Protein AF-A0A6V7KN86-F1 (afdb_monomer_lite)

Sequence (39 aa):
KWTVGSPCRAIYSVDGEEYEAIISKIFDNDCGTCIVKFV

pLDDT: mean 92.27, std 7.78, range [68.0, 97.56]

Radius of gyration: 10.2 Å; chains: 1; bounding box: 20×12×27 Å

Secondary structure (DSSP, 8-state):
---TT-EEEEE-TTT--EEEEEEEEE--STT--EEEEE-

Foldseek 3Di:
DDDAQDKDWDQDPPPRDIAIWGFHAFDPPPPRDTDTGGD

Organism: NCBI:txid1563983

Structure (mmCIF, N/CA/C/O backbone):
data_AF-A0A6V7KN86-F1
#
_entry.id   AF-A0A6V7KN86-F1
#
loop_
_atom_site.group_PDB
_atom_site.id
_atom_site.type_symbol
_atom_site.label_atom_id
_atom_site.label_alt_id
_atom_site.label_comp_id
_atom_site.label_asym_id
_atom_site.label_entity_id
_atom_site.label_seq_id
_atom_site.pdbx_PDB_ins_code
_atom_site.Cartn_x
_atom_site.Cartn_y
_atom_site.Cartn_z
_atom_site.occupancy
_atom_site.B_iso_or_equiv
_atom_site.auth_seq_id
_atom_site.auth_comp_id
_atom_site.auth_asym_id
_atom_site.auth_atom_id
_atom_site.pdbx_PDB_model_num
ATOM 1 N N . LYS A 1 1 ? -7.472 8.705 9.351 1.00 77.50 1 LYS A N 1
ATOM 2 C CA . LYS A 1 1 ? -7.099 7.396 9.943 1.00 77.50 1 LYS A CA 1
ATOM 3 C C . LYS A 1 1 ? -7.232 6.368 8.833 1.00 77.50 1 LYS A C 1
ATOM 5 O O . LYS A 1 1 ? -8.271 6.373 8.190 1.00 77.50 1 LYS A O 1
ATOM 10 N N . TRP A 1 2 ? -6.201 5.578 8.551 1.00 87.50 2 TRP A N 1
ATOM 11 C CA . TRP A 1 2 ? -6.276 4.557 7.505 1.00 87.50 2 TRP A CA 1
ATOM 12 C C . TRP A 1 2 ? -7.237 3.439 7.916 1.00 87.50 2 TRP A C 1
ATOM 14 O O . TRP A 1 2 ? -7.308 3.081 9.092 1.00 87.50 2 TRP A O 1
ATOM 24 N N . THR A 1 3 ? -8.018 2.917 6.974 1.00 92.75 3 THR A N 1
ATOM 25 C CA . THR A 1 3 ? -8.960 1.816 7.213 1.00 92.75 3 THR A CA 1
ATOM 26 C C . THR A 1 3 ? -8.974 0.899 5.994 1.00 92.75 3 THR A C 1
ATOM 28 O O . THR A 1 3 ? -8.749 1.344 4.870 1.00 92.75 3 THR A O 1
ATOM 31 N N . VAL A 1 4 ? -9.193 -0.397 6.214 1.00 95.31 4 VAL A N 1
ATOM 32 C CA . VAL A 1 4 ? -9.326 -1.370 5.122 1.00 95.31 4 VAL A CA 1
ATOM 33 C C . VAL A 1 4 ? -10.491 -0.962 4.215 1.00 95.31 4 VAL A C 1
ATOM 35 O O . VAL A 1 4 ? -11.562 -0.605 4.700 1.00 95.31 4 VAL A O 1
ATOM 38 N N . GLY A 1 5 ? -10.264 -0.989 2.904 1.00 95.31 5 GLY A N 1
ATOM 39 C CA . GLY A 1 5 ? -11.210 -0.557 1.876 1.00 95.31 5 GLY A CA 1
ATOM 40 C C . GLY A 1 5 ? -11.148 0.932 1.531 1.00 95.31 5 GLY A C 1
ATOM 41 O O . GLY A 1 5 ? -11.777 1.343 0.561 1.00 95.31 5 GLY A O 1
ATOM 42 N N . SER A 1 6 ? -10.395 1.753 2.272 1.00 96.06 6 SER A N 1
ATOM 43 C CA . SER A 1 6 ? -10.229 3.162 1.909 1.00 96.06 6 SER A CA 1
ATOM 44 C C . SER A 1 6 ? -9.348 3.316 0.660 1.00 96.06 6 SER A C 1
ATOM 46 O O . SER A 1 6 ? -8.328 2.622 0.557 1.00 96.06 6 SER A O 1
ATOM 48 N N . PRO A 1 7 ? -9.704 4.232 -0.261 1.00 96.62 7 PRO A N 1
ATOM 49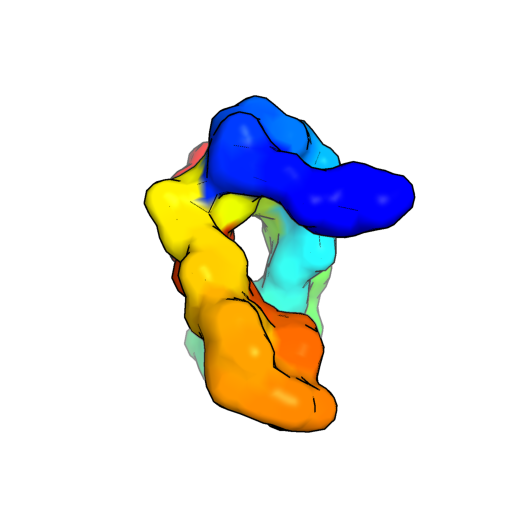 C CA . PRO A 1 7 ? -8.830 4.600 -1.364 1.00 96.62 7 PRO A CA 1
ATOM 50 C C . PRO A 1 7 ? -7.589 5.323 -0.831 1.00 96.62 7 PRO A C 1
ATOM 52 O O . PRO A 1 7 ? -7.644 6.060 0.158 1.00 96.62 7 PRO A O 1
ATOM 55 N N . CYS A 1 8 ? -6.461 5.099 -1.487 1.00 95.81 8 CYS A N 1
ATOM 56 C CA . CYS A 1 8 ? -5.177 5.700 -1.172 1.00 95.81 8 CYS A CA 1
ATOM 57 C C . CYS A 1 8 ? -4.343 5.875 -2.443 1.00 95.81 8 CYS A C 1
ATOM 59 O O . CYS A 1 8 ? -4.716 5.413 -3.520 1.00 95.81 8 CYS A O 1
ATOM 61 N N . ARG A 1 9 ? -3.177 6.501 -2.296 1.00 96.25 9 ARG A N 1
ATOM 62 C CA . ARG A 1 9 ? -2.119 6.457 -3.301 1.00 96.25 9 ARG A CA 1
ATOM 63 C C . ARG A 1 9 ? -0.878 5.812 -2.712 1.00 96.25 9 ARG A C 1
ATOM 65 O O . ARG A 1 9 ? -0.595 6.003 -1.528 1.00 96.25 9 ARG A O 1
ATOM 72 N N . ALA A 1 10 ? -0.190 5.012 -3.512 1.00 96.12 10 ALA A N 1
ATOM 73 C CA . ALA A 1 10 ? 1.023 4.322 -3.104 1.00 96.12 10 ALA A CA 1
ATOM 74 C C . ALA A 1 10 ? 2.055 4.342 -4.230 1.00 96.12 10 ALA A C 1
ATOM 76 O O . ALA A 1 10 ? 1.704 4.380 -5.407 1.00 96.12 10 ALA A O 1
ATOM 77 N N . ILE A 1 11 ? 3.329 4.299 -3.850 1.00 97.12 11 ILE A N 1
ATOM 78 C CA . ILE A 1 11 ? 4.428 4.191 -4.803 1.00 97.12 11 ILE A CA 1
ATOM 79 C C . ILE A 1 11 ? 4.558 2.735 -5.238 1.00 97.12 11 ILE A C 1
ATOM 81 O O . ILE A 1 11 ? 4.719 1.847 -4.392 1.00 97.12 11 ILE A O 1
ATOM 85 N N . TYR A 1 12 ? 4.484 2.477 -6.542 1.00 95.94 12 TYR A N 1
ATOM 86 C CA . TYR A 1 12 ? 4.687 1.136 -7.064 1.00 95.94 12 TYR A CA 1
ATOM 87 C C . TYR A 1 12 ? 6.179 0.840 -7.165 1.00 95.94 12 TYR A C 1
ATOM 89 O O . TYR A 1 12 ? 6.935 1.532 -7.835 1.00 95.94 12 TYR A O 1
ATOM 97 N N . SER A 1 13 ? 6.625 -0.209 -6.477 1.00 94.88 13 SER A N 1
ATOM 98 C CA . SER A 1 13 ? 8.057 -0.468 -6.301 1.00 94.88 13 SER A CA 1
ATOM 99 C C . SER A 1 13 ? 8.803 -0.860 -7.586 1.00 94.88 13 SER A C 1
ATOM 101 O O . SER A 1 13 ? 10.024 -0.987 -7.536 1.00 94.88 13 SER A O 1
ATOM 103 N N . VAL A 1 14 ? 8.095 -1.108 -8.695 1.00 96.62 14 VAL A N 1
ATOM 104 C CA . VAL A 1 14 ? 8.687 -1.506 -9.983 1.00 96.62 14 VAL A CA 1
ATOM 105 C C . VAL A 1 14 ? 9.275 -0.305 -10.721 1.00 96.62 14 VAL A C 1
ATOM 107 O O . VAL A 1 14 ? 10.402 -0.385 -11.199 1.00 96.62 14 VAL A O 1
ATOM 110 N N . ASP A 1 15 ? 8.532 0.796 -10.791 1.00 97.12 15 ASP A N 1
ATOM 111 C CA . ASP A 1 15 ? 8.911 2.009 -11.531 1.00 97.12 15 ASP A CA 1
ATOM 112 C C . ASP A 1 15 ? 9.071 3.247 -10.634 1.00 97.12 15 ASP A C 1
ATOM 114 O O . ASP A 1 15 ? 9.704 4.220 -11.036 1.00 97.12 15 ASP A O 1
ATOM 118 N N . GLY A 1 16 ? 8.589 3.190 -9.391 1.00 97.12 16 GLY A N 1
ATOM 119 C CA . GLY A 1 16 ? 8.693 4.283 -8.431 1.00 97.12 16 GLY A CA 1
ATOM 120 C C . GLY A 1 16 ? 7.652 5.386 -8.619 1.00 97.12 16 GLY A C 1
ATOM 121 O O . GLY A 1 16 ? 7.753 6.407 -7.937 1.00 97.12 16 GLY A O 1
ATOM 122 N N . GLU A 1 17 ? 6.654 5.203 -9.488 1.00 97.56 17 GLU A N 1
ATOM 123 C CA . GLU A 1 17 ? 5.571 6.168 -9.666 1.00 97.56 17 GLU A CA 1
ATOM 124 C C . GLU A 1 17 ? 4.421 5.954 -8.675 1.00 97.56 17 GLU A C 1
ATOM 126 O O . GLU A 1 17 ? 4.253 4.894 -8.062 1.00 97.56 17 GLU A O 1
ATOM 131 N N . GLU A 1 18 ? 3.632 7.010 -8.487 1.00 97.38 18 GLU A N 1
ATOM 132 C CA . GLU A 1 18 ? 2.462 7.013 -7.616 1.00 97.38 18 GLU A CA 1
ATOM 133 C C . GLU A 1 18 ? 1.219 6.542 -8.376 1.00 97.38 18 GLU A C 1
ATOM 135 O O . GLU A 1 18 ? 0.837 7.129 -9.386 1.00 97.38 18 GLU A O 1
ATOM 140 N N . TYR A 1 19 ? 0.536 5.538 -7.829 1.00 97.38 19 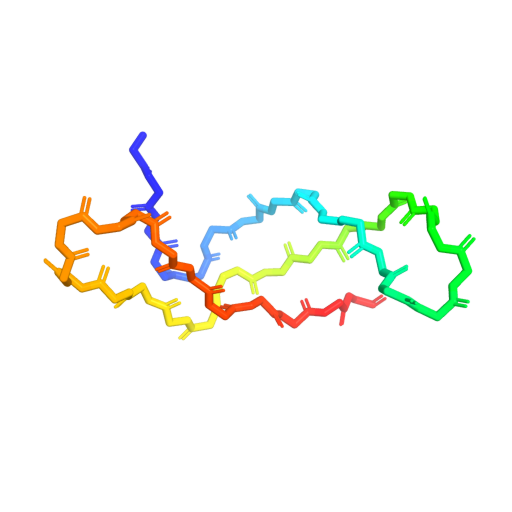TYR A N 1
ATOM 141 C CA . TYR A 1 19 ? -0.701 5.001 -8.389 1.00 97.38 19 TYR A CA 1
ATOM 142 C C . TYR A 1 19 ? -1.820 4.986 -7.357 1.00 97.38 19 TYR A C 1
ATOM 144 O O . TYR A 1 19 ? -1.593 4.908 -6.143 1.00 97.38 19 TYR A O 1
ATOM 152 N N . GLU A 1 20 ? -3.052 5.022 -7.857 1.00 97.50 20 GLU A N 1
ATOM 153 C CA . GLU A 1 20 ? -4.241 4.809 -7.045 1.00 97.50 20 GLU A CA 1
ATOM 154 C C . GLU A 1 20 ? -4.311 3.356 -6.574 1.00 97.50 20 GLU A C 1
ATOM 156 O O . GLU A 1 20 ? -4.039 2.407 -7.311 1.00 97.50 20 GLU A O 1
ATOM 161 N N . ALA A 1 21 ? -4.664 3.183 -5.306 1.00 97.38 21 ALA A N 1
ATOM 162 C CA . ALA A 1 21 ? -4.739 1.882 -4.676 1.00 97.38 21 ALA A CA 1
ATOM 163 C C . ALA A 1 21 ? -5.836 1.849 -3.608 1.00 97.38 21 ALA A C 1
ATOM 165 O O . ALA A 1 21 ? -6.369 2.874 -3.182 1.00 97.38 21 ALA A O 1
ATOM 166 N N . ILE A 1 22 ? -6.175 0.647 -3.153 1.00 97.25 22 ILE A N 1
ATOM 167 C CA . ILE A 1 22 ? -7.140 0.414 -2.079 1.00 97.25 22 ILE A CA 1
ATOM 168 C C . ILE A 1 22 ? -6.449 -0.366 -0.968 1.00 97.25 22 ILE A C 1
ATOM 170 O O . ILE A 1 22 ? -5.804 -1.389 -1.221 1.00 97.25 22 ILE A O 1
ATOM 174 N N . ILE A 1 23 ? -6.604 0.079 0.281 1.00 96.12 23 ILE A N 1
ATOM 175 C CA . ILE A 1 23 ? -6.043 -0.638 1.431 1.00 96.12 23 ILE A CA 1
ATOM 176 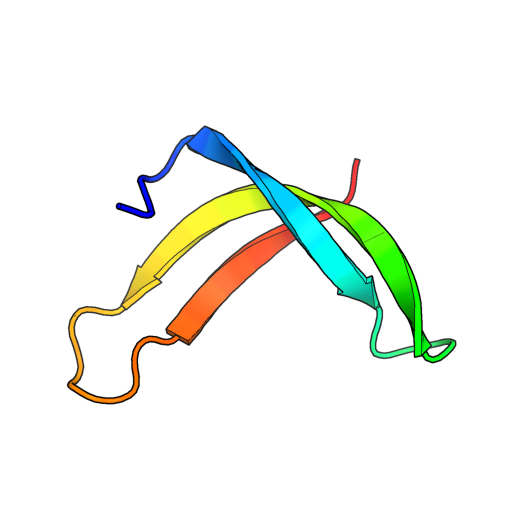C C . ILE A 1 23 ? -6.725 -1.994 1.573 1.00 96.12 23 ILE A C 1
ATOM 178 O O . ILE A 1 23 ? -7.921 -2.081 1.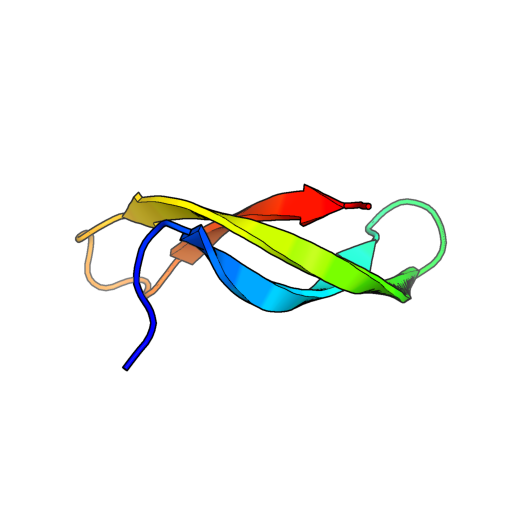839 1.00 96.12 23 ILE A O 1
ATOM 182 N N . SER A 1 24 ? -5.946 -3.066 1.475 1.00 96.06 24 SER A N 1
ATOM 183 C CA . SER A 1 24 ? -6.431 -4.434 1.645 1.00 96.06 24 SER A CA 1
ATOM 184 C C . SER A 1 24 ? -6.227 -4.958 3.064 1.00 96.06 24 SER A C 1
ATOM 186 O O . SER A 1 24 ? -6.982 -5.827 3.496 1.00 96.06 24 SER A O 1
ATOM 188 N N . LYS A 1 25 ? -5.198 -4.489 3.779 1.00 94.75 25 LYS A N 1
ATOM 189 C CA . LYS A 1 25 ? -4.886 -4.933 5.145 1.00 94.75 25 LYS A CA 1
ATOM 190 C C . LYS A 1 25 ? -4.031 -3.895 5.860 1.00 94.75 25 LYS A C 1
ATOM 192 O O . LYS A 1 25 ? -3.108 -3.365 5.258 1.00 94.75 25 LYS A O 1
ATOM 197 N N . ILE A 1 26 ? -4.296 -3.650 7.138 1.00 93.25 26 ILE A N 1
ATOM 198 C CA . ILE A 1 26 ? -3.458 -2.809 8.004 1.00 93.25 26 ILE A CA 1
ATOM 199 C C . ILE A 1 26 ? -2.808 -3.719 9.042 1.00 93.25 26 ILE A C 1
ATOM 201 O O . ILE A 1 26 ? -3.480 -4.599 9.584 1.00 93.25 26 ILE A O 1
ATOM 205 N N . PHE A 1 27 ? -1.509 -3.550 9.275 1.00 91.19 27 PHE A N 1
ATOM 206 C CA . PHE A 1 27 ? -0.801 -4.250 10.340 1.00 91.19 27 PHE A CA 1
ATOM 207 C C . PHE A 1 27 ? -0.757 -3.364 11.582 1.00 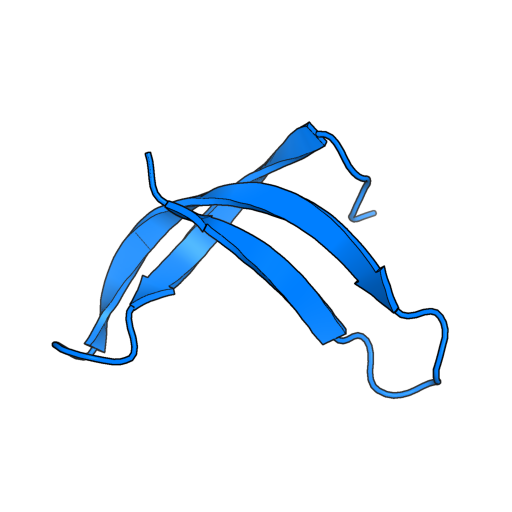91.19 27 PHE A C 1
ATOM 209 O O . PHE A 1 27 ? -0.372 -2.203 11.497 1.00 91.19 27 PHE A O 1
ATOM 216 N N . ASP A 1 28 ? -1.153 -3.930 12.719 1.00 80.44 28 ASP A N 1
ATOM 217 C CA . ASP A 1 28 ? -1.219 -3.226 14.008 1.00 80.44 28 ASP A CA 1
ATOM 218 C C . ASP A 1 28 ? 0.122 -3.231 14.760 1.00 80.44 28 ASP A C 1
ATOM 220 O O . ASP A 1 28 ? 0.242 -2.652 15.830 1.00 80.44 28 ASP A O 1
ATOM 224 N N . ASN A 1 29 ? 1.158 -3.861 14.194 1.00 72.12 29 ASN A N 1
ATOM 225 C CA . ASN A 1 29 ? 2.510 -3.706 14.718 1.00 72.12 29 ASN A CA 1
ATOM 226 C C . ASN A 1 29 ? 2.895 -2.227 14.582 1.00 72.12 29 ASN A C 1
ATOM 228 O O . ASN A 1 29 ? 2.684 -1.660 13.509 1.00 72.12 29 ASN A O 1
ATOM 232 N N . ASP A 1 30 ? 3.497 -1.638 15.619 1.00 68.00 30 ASP A N 1
ATOM 233 C CA . ASP A 1 30 ? 3.907 -0.226 15.788 1.00 68.00 30 ASP A CA 1
ATOM 234 C C . ASP A 1 30 ? 4.613 0.464 14.591 1.00 68.00 30 ASP A C 1
ATOM 236 O O . ASP A 1 30 ? 4.907 1.655 14.622 1.00 68.00 30 ASP A O 1
ATOM 240 N N . CYS A 1 31 ? 4.890 -0.266 13.513 1.00 70.69 31 CYS A N 1
ATOM 241 C CA . CYS A 1 31 ? 5.506 0.176 12.271 1.00 70.69 31 CYS A CA 1
ATOM 242 C C . CYS A 1 31 ? 4.539 0.885 11.292 1.00 70.69 31 CYS A C 1
ATOM 244 O O . CYS A 1 31 ? 4.994 1.461 10.306 1.00 70.69 31 CYS A O 1
ATOM 246 N N . GLY A 1 32 ? 3.219 0.883 11.524 1.00 85.00 32 GLY A N 1
ATOM 247 C CA . GLY A 1 32 ? 2.275 1.669 10.706 1.00 85.00 32 GLY A CA 1
ATOM 248 C C . GLY A 1 32 ? 2.218 1.247 9.230 1.00 85.00 32 GLY A C 1
ATOM 249 O O . GLY A 1 32 ? 2.006 2.074 8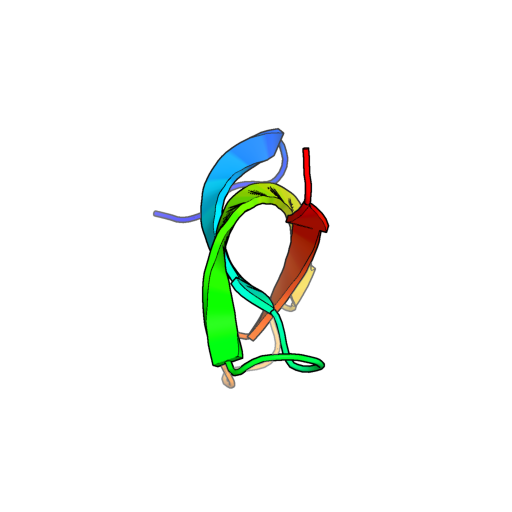.344 1.00 85.00 32 GLY A O 1
ATOM 250 N N . THR A 1 33 ? 2.441 -0.038 8.954 1.00 91.50 33 THR A N 1
ATOM 251 C CA . THR A 1 33 ? 2.522 -0.594 7.597 1.00 91.50 33 THR A CA 1
ATOM 252 C C . THR A 1 33 ? 1.177 -1.176 7.150 1.00 91.50 33 THR A C 1
ATOM 254 O O . THR A 1 33 ? 0.401 -1.702 7.951 1.00 91.50 33 THR A O 1
ATOM 257 N N . CYS A 1 34 ? 0.887 -1.137 5.849 1.00 94.19 34 CYS A N 1
ATOM 258 C CA . CYS A 1 34 ? -0.322 -1.725 5.273 1.00 94.19 34 CYS A CA 1
ATOM 259 C C . CYS A 1 34 ? -0.043 -2.368 3.907 1.00 94.19 34 CYS A C 1
ATOM 261 O O . CYS A 1 34 ? 0.957 -2.071 3.259 1.00 94.19 34 CYS A O 1
ATOM 263 N N . ILE A 1 35 ? -0.926 -3.274 3.485 1.00 95.00 35 ILE A N 1
ATOM 264 C CA . ILE A 1 35 ? -0.950 -3.841 2.134 1.00 95.00 35 ILE A CA 1
ATOM 265 C C . ILE A 1 35 ? -2.029 -3.115 1.348 1.00 95.00 35 ILE A C 1
ATOM 267 O O . ILE A 1 35 ? -3.174 -3.022 1.804 1.00 95.00 35 ILE A O 1
ATOM 271 N N . VAL A 1 36 ? -1.680 -2.683 0.143 1.00 96.94 36 VAL A N 1
ATOM 272 C CA . VAL A 1 36 ? -2.590 -2.046 -0.807 1.00 96.94 36 VAL A CA 1
ATOM 273 C C . VAL A 1 36 ? -2.685 -2.874 -2.086 1.00 96.94 36 VAL A C 1
ATOM 275 O O . VAL A 1 36 ? -1.777 -3.639 -2.410 1.00 96.94 36 VAL A O 1
ATOM 278 N N . LYS A 1 37 ? -3.799 -2.740 -2.802 1.00 96.56 37 LYS A N 1
ATOM 279 C CA . LYS A 1 37 ? -3.966 -3.252 -4.165 1.00 96.56 37 LYS A CA 1
ATOM 280 C C . LYS A 1 37 ? -4.086 -2.067 -5.106 1.00 96.56 37 LYS A C 1
ATOM 282 O O . LYS A 1 37 ? -4.983 -1.253 -4.907 1.00 96.56 37 LYS A O 1
ATOM 287 N N . PHE A 1 38 ? -3.185 -1.982 -6.075 1.00 94.69 38 PHE A N 1
ATOM 288 C CA . PHE A 1 38 ? -3.257 -0.995 -7.149 1.00 94.69 38 PHE A CA 1
ATOM 289 C C . PHE A 1 38 ? -4.479 -1.269 -8.034 1.00 94.69 38 PHE A C 1
ATOM 291 O O . PHE A 1 38 ? -4.851 -2.436 -8.202 1.00 94.69 38 PHE A O 1
ATOM 298 N N . VAL A 1 39 ? -5.125 -0.195 -8.495 1.00 89.50 39 VAL A N 1
ATOM 299 C CA . VAL A 1 39 ? -6.304 -0.238 -9.379 1.00 89.50 39 VAL A CA 1
ATOM 300 C C . VAL A 1 39 ? -5.874 -0.383 -10.832 1.00 89.50 39 VAL A C 1
ATOM 302 O O . VAL A 1 39 ? -4.874 0.263 -11.210 1.00 89.50 39 VAL A O 1
#

InterPro domains:
  IPR002999 Tudor domain [PS50304] (1-39)
  IPR010304 Survival motor neuron, Tudor domain [PF06003] (1-38)